Protein AF-A0A7K2Q1V3-F1 (afdb_monomer_lite)

pLDDT: mean 96.26, std 3.45, range [83.56, 98.88]

Radius of gyration: 15.58 Å; chains: 1; bounding box: 36×21×44 Å

Secondary structure (DSSP, 8-state):
-HHHHHHHTT---TT--GGGGG-SHHHHHHHHHHHHHHTT-HHHHHHHHHHHHHHS-GGGHHHHHHHHHHHHHHHHHTT-HHHHHHHHHHHHHHTTT---HHHHHHHHHHHHHHGGGTTSHHHHHHHHHHTT-

Structure (mmCIF, N/CA/C/O backbone):
data_AF-A0A7K2Q1V3-F1
#
_entry.id   AF-A0A7K2Q1V3-F1
#
loop_
_atom_site.group_PDB
_atom_site.id
_atom_site.type_symbol
_atom_site.label_atom_id
_atom_site.label_alt_id
_atom_site.label_comp_id
_atom_site.label_asym_id
_atom_site.label_entity_id
_atom_site.label_seq_id
_atom_site.pdbx_PDB_ins_code
_atom_site.Cartn_x
_atom_site.Cartn_y
_atom_site.Cartn_z
_atom_site.occupancy
_atom_site.B_iso_or_equiv
_atom_site.auth_seq_id
_atom_site.auth_comp_id
_atom_site.auth_asym_id
_atom_site.auth_atom_id
_atom_site.pdbx_PDB_model_num
ATOM 1 N N . LEU A 1 1 ? -3.970 0.158 -20.432 1.00 88.06 1 LEU A N 1
ATOM 2 C CA . LEU A 1 1 ? -2.908 -0.717 -19.882 1.00 88.06 1 LEU A CA 1
ATOM 3 C C . LEU A 1 1 ? -2.221 -1.580 -20.953 1.00 88.06 1 LEU A C 1
ATOM 5 O O . LEU A 1 1 ? -1.004 -1.657 -20.921 1.00 88.06 1 LEU A O 1
ATOM 9 N N . ALA A 1 2 ? -2.923 -2.126 -21.960 1.00 92.00 2 ALA A N 1
ATOM 10 C CA . ALA A 1 2 ? -2.339 -3.017 -22.988 1.00 92.00 2 ALA A CA 1
ATOM 11 C C . ALA A 1 2 ? -1.037 -2.530 -23.672 1.00 92.00 2 ALA A C 1
ATOM 13 O O . ALA A 1 2 ? -0.095 -3.304 -23.822 1.00 92.00 2 ALA A O 1
ATOM 14 N N . ARG A 1 3 ? -0.947 -1.244 -24.048 1.00 95.31 3 ARG A N 1
ATOM 15 C CA . ARG A 1 3 ? 0.281 -0.682 -24.641 1.00 95.31 3 ARG A CA 1
ATOM 16 C C . ARG A 1 3 ? 1.472 -0.728 -23.675 1.00 95.31 3 ARG A C 1
ATOM 18 O O . ARG A 1 3 ? 2.561 -1.072 -24.104 1.00 95.31 3 ARG A O 1
ATOM 25 N N . ALA A 1 4 ? 1.265 -0.420 -22.394 1.00 93.69 4 ALA A N 1
ATOM 26 C CA . ALA A 1 4 ? 2.332 -0.447 -21.389 1.00 93.69 4 ALA A CA 1
ATOM 27 C C . ALA A 1 4 ? 2.880 -1.870 -21.200 1.00 93.69 4 ALA A C 1
ATOM 29 O O . ALA A 1 4 ? 4.087 -2.070 -21.257 1.00 93.69 4 ALA A O 1
ATOM 30 N N . HIS A 1 5 ? 1.987 -2.860 -21.095 1.00 94.12 5 HIS A N 1
ATOM 31 C CA . HIS A 1 5 ? 2.352 -4.281 -21.037 1.00 94.12 5 HIS A CA 1
ATOM 32 C C . HIS A 1 5 ? 3.117 -4.745 -22.278 1.00 94.12 5 HIS A C 1
ATOM 34 O O . HIS A 1 5 ? 4.104 -5.464 -22.158 1.00 94.12 5 HIS A O 1
ATOM 40 N N . THR A 1 6 ? 2.697 -4.305 -23.468 1.00 96.19 6 THR A N 1
ATOM 41 C CA . THR A 1 6 ? 3.375 -4.648 -24.730 1.00 96.19 6 THR A CA 1
ATOM 42 C C . THR A 1 6 ? 4.800 -4.104 -24.764 1.00 96.19 6 THR A C 1
ATOM 44 O O . THR A 1 6 ? 5.713 -4.828 -25.144 1.00 96.19 6 THR A O 1
ATOM 47 N N . GLU A 1 7 ? 5.002 -2.846 -24.366 1.00 94.00 7 GLU A N 1
ATOM 48 C CA . GLU A 1 7 ? 6.340 -2.248 -24.341 1.00 94.00 7 GLU A CA 1
ATOM 49 C C . GLU A 1 7 ? 7.220 -2.869 -23.252 1.00 94.00 7 GLU A C 1
ATOM 51 O O . GLU A 1 7 ? 8.367 -3.200 -23.531 1.00 94.00 7 GLU A O 1
ATOM 56 N N . PHE A 1 8 ? 6.682 -3.124 -22.055 1.00 93.50 8 PHE A N 1
ATOM 57 C CA . PHE A 1 8 ? 7.423 -3.800 -20.986 1.00 93.50 8 PHE A CA 1
ATOM 58 C C . PHE A 1 8 ? 7.854 -5.222 -21.382 1.00 93.50 8 PHE A C 1
ATOM 60 O O . PHE A 1 8 ? 8.982 -5.632 -21.121 1.00 93.50 8 PHE A O 1
ATOM 67 N N . SER A 1 9 ? 6.993 -5.958 -22.094 1.00 94.38 9 SER A N 1
ATOM 68 C CA . SER A 1 9 ? 7.270 -7.333 -22.544 1.00 94.38 9 SER A CA 1
ATOM 69 C C . SER A 1 9 ? 8.425 -7.439 -23.546 1.00 94.38 9 SER A C 1
ATOM 71 O O . SER A 1 9 ? 8.902 -8.540 -23.807 1.00 94.38 9 SER A O 1
ATOM 73 N N . ARG A 1 10 ? 8.889 -6.319 -24.118 1.00 93.69 10 ARG A N 1
ATOM 74 C CA . ARG A 1 10 ? 10.084 -6.301 -24.978 1.00 93.69 10 ARG A CA 1
ATOM 75 C C . ARG A 1 10 ? 11.374 -6.548 -24.193 1.00 93.69 10 ARG A C 1
ATOM 77 O O . ARG A 1 10 ? 12.367 -6.930 -24.804 1.00 93.69 10 ARG A O 1
ATOM 84 N N . GLY A 1 11 ? 11.336 -6.393 -22.869 1.00 90.44 11 GLY A N 1
ATOM 85 C CA . GLY A 1 11 ? 12.468 -6.631 -21.983 1.00 90.44 11 GLY A CA 1
ATOM 86 C C . GLY A 1 11 ? 13.544 -5.549 -22.067 1.00 90.44 11 GLY A C 1
ATOM 87 O O . GLY A 1 11 ? 13.379 -4.528 -22.733 1.00 90.44 11 GLY A O 1
ATOM 88 N N . ALA A 1 12 ? 14.645 -5.790 -21.355 1.00 88.75 12 ALA A N 1
ATOM 89 C CA . ALA A 1 12 ? 15.769 -4.866 -21.290 1.00 88.75 12 ALA A CA 1
ATOM 90 C C . ALA A 1 12 ? 16.513 -4.766 -22.631 1.00 88.75 12 ALA A C 1
ATOM 92 O O . ALA A 1 12 ? 16.689 -5.759 -23.344 1.00 88.75 12 ALA A O 1
ATOM 93 N N . ALA A 1 13 ? 17.015 -3.574 -22.937 1.00 88.56 13 ALA A N 1
ATOM 94 C CA . ALA A 1 13 ? 17.897 -3.308 -24.063 1.00 88.56 13 ALA A CA 1
ATOM 95 C C . ALA A 1 13 ? 19.324 -3.007 -23.582 1.00 88.56 13 ALA A C 1
ATOM 97 O O . ALA A 1 13 ? 19.540 -2.433 -22.521 1.00 88.56 13 ALA A O 1
ATOM 98 N N . ALA A 1 14 ? 20.328 -3.316 -24.409 1.00 88.38 14 ALA A N 1
ATOM 99 C CA . ALA A 1 14 ? 21.733 -3.033 -24.086 1.00 88.38 14 ALA A CA 1
ATOM 100 C C . ALA A 1 14 ? 22.042 -1.531 -23.900 1.00 88.38 14 ALA A C 1
ATOM 102 O O . ALA A 1 14 ? 23.081 -1.181 -23.350 1.00 88.38 14 ALA A O 1
ATOM 103 N N . ALA A 1 15 ? 21.161 -0.654 -24.388 1.00 91.44 15 ALA A N 1
ATOM 104 C CA . ALA A 1 15 ? 21.266 0.793 -24.243 1.00 91.44 15 ALA A CA 1
ATOM 105 C C . ALA A 1 15 ? 20.477 1.341 -23.038 1.00 91.44 15 ALA A C 1
ATOM 107 O O . ALA A 1 15 ? 20.442 2.561 -22.857 1.00 91.44 15 ALA A O 1
ATOM 108 N N . ASP A 1 16 ? 19.833 0.481 -22.241 1.00 90.38 16 ASP A N 1
ATOM 109 C CA . ASP A 1 16 ? 19.094 0.930 -21.066 1.00 90.38 16 ASP A CA 1
ATOM 110 C C . ASP A 1 16 ? 20.063 1.525 -20.041 1.00 90.38 16 ASP A C 1
ATOM 112 O O . ASP A 1 16 ? 21.101 0.931 -19.729 1.00 90.38 16 ASP A O 1
ATOM 116 N N . PRO A 1 17 ? 19.760 2.716 -19.509 1.00 92.06 17 PRO A N 1
ATOM 117 C CA . PRO A 1 17 ? 20.632 3.343 -18.539 1.00 92.06 17 PRO A CA 1
ATOM 118 C C . PRO A 1 17 ? 20.555 2.604 -17.198 1.00 92.06 17 PRO A C 1
ATOM 120 O O . PRO A 1 17 ? 19.491 2.152 -16.786 1.00 92.06 17 PRO A O 1
ATOM 123 N N . GLU A 1 18 ? 21.667 2.553 -16.466 1.00 89.12 18 GLU A N 1
ATOM 124 C CA . GLU A 1 18 ? 21.775 1.828 -15.187 1.00 89.12 18 GLU A CA 1
ATOM 125 C C . GLU A 1 18 ? 20.689 2.218 -14.167 1.00 89.12 18 GLU A C 1
ATOM 127 O O . GLU A 1 18 ? 20.178 1.375 -13.424 1.00 89.12 18 GLU A O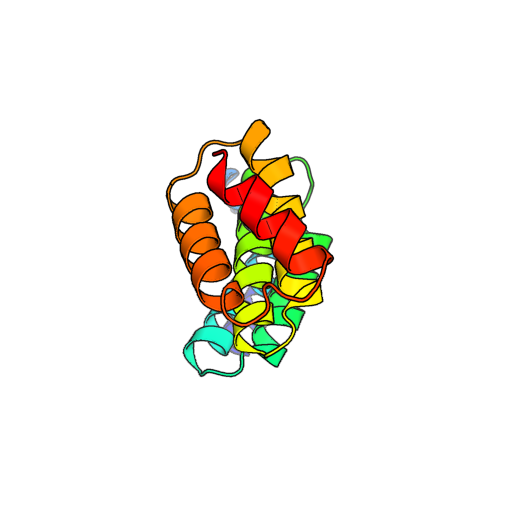 1
ATOM 132 N N . TRP A 1 19 ? 20.272 3.489 -14.169 1.00 87.50 19 TRP A N 1
ATOM 133 C CA . TRP A 1 19 ? 19.230 3.985 -13.272 1.00 87.50 19 TRP A CA 1
ATOM 134 C C . TRP A 1 19 ? 17.860 3.322 -13.495 1.00 87.50 19 TRP A C 1
ATOM 136 O O . TRP A 1 19 ? 17.025 3.408 -12.605 1.00 87.50 19 TRP A O 1
ATOM 146 N N . MET A 1 20 ? 17.616 2.647 -14.625 1.00 89.38 20 MET A N 1
ATOM 147 C CA . MET A 1 20 ? 16.372 1.907 -14.895 1.00 89.38 20 MET A CA 1
ATOM 148 C C . MET A 1 20 ? 16.303 0.537 -14.208 1.00 89.38 20 MET A C 1
ATOM 150 O O . MET A 1 20 ? 15.263 -0.110 -14.267 1.00 89.38 20 MET A O 1
ATOM 154 N N . SER A 1 21 ? 17.359 0.094 -13.523 1.00 85.19 21 SER A N 1
ATOM 155 C CA . SER A 1 21 ? 17.416 -1.223 -12.863 1.00 85.19 21 SER A CA 1
ATOM 156 C C . SER A 1 21 ? 16.321 -1.468 -11.813 1.00 85.19 21 SER A C 1
ATOM 158 O O . SER A 1 21 ? 15.980 -2.619 -11.554 1.00 85.19 21 SER A O 1
ATOM 160 N N . PHE A 1 22 ? 15.722 -0.416 -11.242 1.00 84.69 22 PHE A N 1
ATOM 161 C CA . PHE A 1 22 ? 14.574 -0.557 -10.334 1.00 84.69 22 PHE A CA 1
ATOM 162 C C . PHE A 1 22 ? 13.251 -0.854 -11.064 1.00 84.69 22 PHE A C 1
ATOM 164 O O . PHE A 1 22 ? 12.289 -1.302 -10.435 1.00 84.69 22 PHE A O 1
ATOM 171 N N . PHE A 1 23 ? 13.162 -0.545 -12.363 1.00 90.38 23 PHE A N 1
ATOM 172 C CA . PHE A 1 23 ? 11.932 -0.637 -13.145 1.00 90.38 23 PHE A CA 1
ATOM 173 C C . PHE A 1 23 ? 11.730 -2.076 -13.633 1.00 90.38 23 PHE A C 1
ATOM 175 O O . PHE A 1 23 ? 12.028 -2.431 -14.772 1.00 90.38 23 PHE A O 1
ATOM 182 N N . GLY A 1 24 ? 11.239 -2.920 -12.728 1.00 93.50 24 GLY A N 1
ATOM 183 C CA . GLY A 1 24 ? 10.861 -4.304 -13.001 1.00 93.50 24 GLY A CA 1
ATOM 184 C C . GLY A 1 24 ? 9.349 -4.523 -12.992 1.00 93.50 24 GLY A C 1
ATOM 185 O O . GLY A 1 24 ? 8.553 -3.582 -12.970 1.00 93.50 24 GLY A O 1
ATOM 186 N N . GLU A 1 25 ? 8.947 -5.793 -12.949 1.00 95.88 25 GLU A N 1
ATOM 187 C CA . GLU A 1 25 ? 7.532 -6.185 -12.900 1.00 95.88 25 GLU A CA 1
ATOM 188 C C . GLU A 1 25 ? 6.816 -5.576 -11.683 1.00 95.88 25 GLU A C 1
ATOM 190 O O . GLU A 1 25 ? 5.673 -5.144 -11.793 1.00 95.88 25 GLU A O 1
ATOM 195 N N . ALA A 1 26 ? 7.515 -5.433 -10.552 1.00 97.25 26 ALA A N 1
ATOM 196 C CA . ALA A 1 26 ? 6.975 -4.796 -9.355 1.00 97.25 26 ALA A CA 1
ATOM 197 C C . ALA A 1 26 ? 6.538 -3.333 -9.583 1.00 97.25 26 ALA A C 1
ATOM 199 O O . ALA A 1 26 ? 5.469 -2.930 -9.124 1.00 97.25 26 ALA A O 1
ATOM 200 N N . GLU A 1 27 ? 7.319 -2.539 -10.324 1.00 96.44 27 GLU A N 1
ATOM 201 C CA . GLU A 1 27 ? 6.956 -1.146 -10.627 1.00 96.44 27 GLU A CA 1
ATOM 202 C C . GLU A 1 27 ? 5.781 -1.083 -11.612 1.00 96.44 27 GLU A C 1
ATOM 204 O O . GLU A 1 27 ? 4.881 -0.259 -11.434 1.00 96.44 27 GLU A O 1
ATOM 209 N N . LEU A 1 28 ? 5.728 -1.982 -12.606 1.00 97.38 28 LEU A N 1
ATOM 210 C CA . LEU A 1 28 ? 4.580 -2.077 -13.514 1.00 97.38 28 LEU A CA 1
ATOM 211 C C . LEU A 1 28 ? 3.289 -2.416 -12.749 1.00 97.38 28 LEU A C 1
ATOM 213 O O . LEU A 1 28 ? 2.261 -1.776 -12.973 1.00 97.38 28 LEU A O 1
ATOM 217 N N . GLU A 1 29 ? 3.352 -3.367 -11.817 1.00 98.44 29 GLU A N 1
ATOM 218 C CA . GLU A 1 29 ? 2.232 -3.743 -10.948 1.00 98.44 29 GLU A CA 1
ATOM 219 C C . GLU A 1 29 ? 1.782 -2.573 -10.054 1.00 98.44 29 GLU A C 1
ATOM 221 O O . GLU A 1 29 ? 0.587 -2.297 -9.958 1.00 98.44 29 GLU A O 1
ATOM 226 N N . SER A 1 30 ? 2.706 -1.803 -9.463 1.00 98.12 30 SER A N 1
ATOM 227 C CA . SER A 1 30 ? 2.350 -0.592 -8.697 1.00 98.12 30 SER A CA 1
ATOM 228 C C . SER A 1 30 ? 1.676 0.471 -9.570 1.00 98.12 30 SER A C 1
ATOM 230 O O . SER A 1 30 ? 0.679 1.082 -9.170 1.00 98.12 30 SER A O 1
ATOM 232 N N . LEU A 1 31 ? 2.190 0.706 -10.781 1.00 97.81 31 LEU A N 1
ATOM 233 C CA . LEU A 1 31 ? 1.592 1.653 -11.724 1.00 97.81 31 LEU A CA 1
ATOM 234 C C . LEU A 1 31 ? 0.171 1.231 -12.108 1.00 97.81 31 LEU A C 1
ATOM 236 O O . LEU A 1 31 ? -0.738 2.065 -12.119 1.00 97.81 31 LEU A O 1
ATOM 240 N N . GLU A 1 32 ? -0.040 -0.057 -12.373 1.00 98.31 32 GLU A N 1
ATOM 241 C CA . GLU A 1 32 ? -1.364 -0.601 -12.657 1.00 98.31 32 GLU A CA 1
ATOM 242 C C . GLU A 1 32 ? -2.298 -0.500 -11.444 1.00 98.31 32 GLU A C 1
ATOM 244 O O . GLU A 1 32 ? -3.451 -0.087 -11.603 1.00 98.31 32 GLU A O 1
ATOM 249 N N . SER A 1 33 ? -1.795 -0.762 -10.232 1.00 98.62 33 SER A N 1
ATOM 250 C CA . SER A 1 33 ? -2.543 -0.538 -8.992 1.00 98.62 33 SER A CA 1
ATOM 251 C C . SER A 1 33 ? 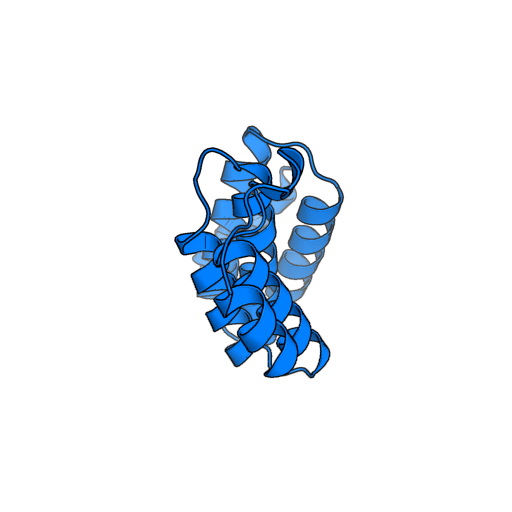-3.075 0.889 -8.910 1.00 98.62 33 SER A C 1
ATOM 253 O O . SER A 1 33 ? -4.277 1.107 -8.758 1.00 98.62 33 SER A O 1
ATOM 255 N N . ARG A 1 34 ? -2.198 1.879 -9.115 1.00 97.88 34 ARG A N 1
ATOM 256 C CA . ARG A 1 34 ? -2.569 3.299 -9.089 1.00 97.88 34 ARG A CA 1
ATOM 257 C C . ARG A 1 34 ? -3.597 3.661 -10.159 1.00 97.88 34 ARG A C 1
ATOM 259 O O . ARG A 1 34 ? -4.468 4.490 -9.896 1.00 97.88 34 ARG A O 1
ATOM 266 N N . CYS A 1 35 ? -3.543 3.043 -11.341 1.00 98.19 35 CYS A N 1
ATOM 267 C CA . CYS A 1 35 ? -4.583 3.217 -12.356 1.00 98.19 35 CYS A CA 1
ATOM 268 C C . CYS A 1 35 ? -5.944 2.698 -11.874 1.00 98.19 35 CYS A C 1
ATOM 270 O O . CYS A 1 35 ? -6.944 3.396 -12.033 1.00 98.19 35 CYS A O 1
ATOM 272 N N . TRP A 1 36 ? -5.999 1.511 -11.266 1.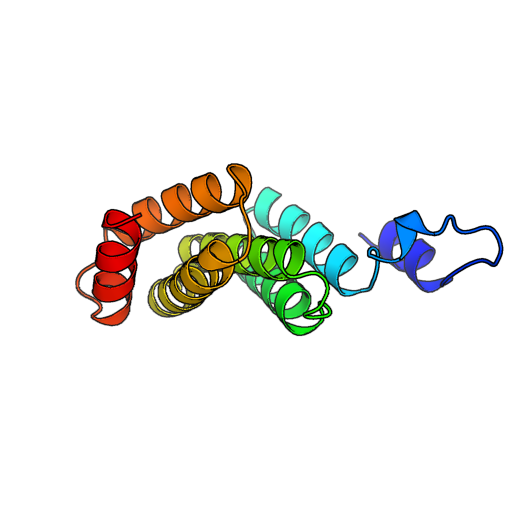00 98.56 36 TRP A N 1
ATOM 273 C CA . TRP A 1 36 ? -7.247 0.966 -10.724 1.00 98.56 36 TRP A CA 1
ATOM 274 C C . TRP A 1 36 ? -7.774 1.776 -9.539 1.00 98.56 36 TRP A C 1
ATOM 276 O O . TRP A 1 36 ? -8.972 2.058 -9.483 1.00 98.56 36 TRP A O 1
ATOM 286 N N . ALA A 1 37 ? -6.893 2.222 -8.643 1.00 98.12 37 ALA A N 1
ATOM 287 C CA . ALA A 1 37 ? -7.250 3.084 -7.521 1.00 98.12 37 ALA A CA 1
ATOM 288 C C . ALA A 1 37 ? -7.857 4.412 -8.001 1.00 98.12 37 ALA A C 1
ATOM 290 O O . ALA A 1 37 ? -8.871 4.858 -7.468 1.00 98.12 37 ALA A O 1
ATOM 291 N N . ALA A 1 38 ? -7.295 5.012 -9.058 1.00 97.94 38 ALA A N 1
ATOM 292 C CA . ALA A 1 38 ? -7.825 6.232 -9.669 1.00 97.94 38 ALA A CA 1
ATOM 293 C C . ALA A 1 38 ? -9.217 6.044 -10.306 1.00 97.94 38 ALA A C 1
ATOM 295 O O . ALA A 1 38 ? -9.968 7.009 -10.427 1.00 97.94 38 ALA A O 1
ATOM 296 N N . LEU A 1 39 ? -9.571 4.813 -10.689 1.00 98.19 39 LEU A N 1
ATOM 297 C CA . LEU A 1 39 ? -10.901 4.446 -11.188 1.00 98.19 39 LEU A CA 1
ATOM 298 C C . LEU A 1 39 ? -11.878 4.046 -10.067 1.00 98.19 39 LEU A C 1
ATOM 300 O O . LEU A 1 39 ? -13.031 3.739 -10.356 1.00 98.19 39 LEU A O 1
ATOM 304 N N . GLY A 1 40 ? -11.438 4.029 -8.803 1.00 98.00 40 GLY A N 1
ATOM 305 C CA . GLY A 1 40 ? -12.236 3.579 -7.657 1.00 98.00 40 GLY A CA 1
ATOM 306 C C . GLY A 1 40 ? -12.314 2.055 -7.495 1.00 98.00 40 GLY A C 1
ATOM 307 O O . GLY A 1 40 ? -12.979 1.559 -6.587 1.00 98.00 40 GLY A O 1
ATOM 308 N N . GLU A 1 41 ? -11.607 1.289 -8.328 1.00 98.56 41 GLU A N 1
ATOM 309 C CA . GLU A 1 41 ? -11.570 -0.177 -8.296 1.00 98.56 41 GLU A CA 1
ATOM 310 C C . GLU A 1 41 ? -10.556 -0.681 -7.250 1.00 98.56 41 GLU A C 1
ATOM 312 O O . GLU A 1 41 ? -9.621 -1.425 -7.557 1.00 98.56 41 GLU A O 1
ATOM 317 N N . HIS A 1 42 ? -10.733 -0.275 -5.990 1.00 98.50 42 HIS A N 1
ATOM 318 C CA . HIS A 1 42 ? -9.757 -0.485 -4.911 1.00 98.50 42 HIS A CA 1
ATOM 319 C C . HIS A 1 42 ? -9.450 -1.959 -4.621 1.00 98.50 42 HIS A C 1
ATOM 321 O O . HIS A 1 42 ? -8.314 -2.310 -4.326 1.00 98.50 42 HIS A O 1
ATOM 327 N N . ALA A 1 43 ? -10.421 -2.861 -4.787 1.00 98.50 43 ALA A N 1
ATOM 328 C CA . ALA A 1 43 ? -10.169 -4.296 -4.643 1.00 98.50 43 ALA A CA 1
ATOM 329 C C . ALA A 1 43 ? -9.253 -4.849 -5.752 1.00 98.50 43 ALA A C 1
ATOM 331 O O . ALA A 1 43 ? -8.547 -5.833 -5.535 1.00 98.50 43 ALA A O 1
ATOM 332 N N . ARG A 1 44 ? -9.267 -4.254 -6.955 1.00 98.50 44 ARG A N 1
ATOM 333 C CA . ARG A 1 44 ? -8.327 -4.608 -8.031 1.00 98.50 44 ARG A CA 1
ATOM 334 C C . ARG A 1 44 ? -6.965 -3.993 -7.764 1.00 98.50 44 ARG A C 1
ATOM 336 O O . ARG A 1 44 ? -5.973 -4.706 -7.860 1.00 98.50 44 ARG A O 1
ATOM 343 N N . ALA A 1 45 ? -6.948 -2.722 -7.371 1.00 98.75 45 ALA A N 1
ATOM 344 C CA . ALA A 1 45 ? -5.738 -2.014 -6.981 1.00 98.75 45 ALA A CA 1
ATOM 345 C C . ALA A 1 45 ? -4.973 -2.785 -5.892 1.00 98.75 45 ALA A C 1
ATOM 347 O O . ALA A 1 45 ? -3.847 -3.213 -6.119 1.00 98.75 45 ALA A O 1
ATOM 348 N N . ALA A 1 46 ? -5.644 -3.174 -4.803 1.00 98.75 46 ALA A N 1
ATOM 349 C CA . ALA A 1 46 ? -5.047 -3.972 -3.732 1.00 98.75 46 ALA A CA 1
ATOM 350 C C . ALA A 1 46 ? -4.379 -5.271 -4.225 1.00 98.75 46 ALA A C 1
ATOM 352 O O . ALA A 1 46 ? -3.327 -5.650 -3.715 1.00 98.75 46 ALA A O 1
ATOM 353 N N . ARG A 1 47 ? -4.931 -5.958 -5.238 1.00 98.69 47 ARG A N 1
ATOM 354 C CA . ARG A 1 47 ? -4.281 -7.159 -5.801 1.00 98.69 47 ARG A CA 1
ATOM 355 C C . ARG A 1 47 ? -2.972 -6.825 -6.515 1.00 98.69 47 ARG A C 1
ATOM 357 O O . ARG A 1 47 ? -1.988 -7.532 -6.317 1.00 98.69 47 ARG A O 1
ATOM 364 N N . HIS A 1 48 ? -2.957 -5.756 -7.303 1.00 98.75 48 HIS A N 1
ATOM 365 C CA . HIS A 1 48 ? -1.758 -5.295 -8.000 1.00 98.75 48 HIS A CA 1
ATOM 366 C C . HIS A 1 48 ? -0.713 -4.736 -7.021 1.00 98.75 48 HIS A C 1
ATOM 368 O O . HIS A 1 48 ? 0.446 -5.132 -7.079 1.00 98.75 48 HIS A O 1
ATOM 374 N N . ALA A 1 49 ? -1.109 -3.919 -6.038 1.00 98.75 49 ALA A N 1
ATOM 375 C CA . ALA A 1 49 ? -0.194 -3.423 -5.006 1.00 98.75 49 ALA A CA 1
ATOM 376 C C . ALA A 1 49 ? 0.393 -4.552 -4.139 1.00 98.75 49 ALA A C 1
ATOM 378 O O . ALA A 1 49 ? 1.570 -4.508 -3.784 1.00 98.75 49 ALA A O 1
ATOM 379 N N . ARG A 1 50 ? -0.394 -5.597 -3.832 1.00 98.69 50 ARG A N 1
ATOM 380 C CA . ARG A 1 50 ? 0.101 -6.817 -3.172 1.00 98.69 50 ARG A CA 1
ATOM 381 C C . ARG A 1 50 ? 1.182 -7.478 -4.015 1.00 98.69 50 ARG A C 1
ATOM 383 O O . ARG A 1 50 ? 2.268 -7.728 -3.505 1.00 98.69 50 ARG A O 1
ATOM 390 N N . ARG A 1 51 ? 0.898 -7.713 -5.298 1.00 98.50 51 ARG A N 1
ATOM 391 C CA . ARG A 1 51 ? 1.850 -8.335 -6.221 1.00 98.50 51 ARG A CA 1
ATOM 392 C C . ARG A 1 51 ? 3.122 -7.498 -6.369 1.00 98.50 51 ARG A C 1
ATOM 394 O O . ARG A 1 51 ? 4.208 -8.057 -6.310 1.00 98.50 51 ARG A O 1
ATOM 401 N N . ALA A 1 52 ? 2.998 -6.176 -6.465 1.00 98.56 52 ALA A N 1
ATOM 402 C CA . ALA A 1 52 ? 4.130 -5.255 -6.482 1.00 98.56 52 ALA A CA 1
ATOM 403 C C . ALA A 1 52 ? 4.997 -5.380 -5.219 1.00 98.56 52 ALA A C 1
ATOM 405 O O . ALA A 1 52 ? 6.214 -5.514 -5.315 1.00 98.56 52 ALA A O 1
ATOM 406 N N . ALA A 1 53 ? 4.378 -5.372 -4.035 1.00 97.62 53 ALA A N 1
ATOM 407 C CA . ALA A 1 53 ? 5.087 -5.491 -2.762 1.00 97.62 53 ALA A CA 1
ATOM 408 C C . ALA A 1 53 ? 5.769 -6.858 -2.576 1.00 97.62 53 ALA A C 1
ATOM 410 O O . ALA A 1 53 ? 6.830 -6.917 -1.960 1.00 97.62 53 ALA A O 1
ATOM 411 N N . ASP A 1 54 ? 5.173 -7.935 -3.096 1.00 97.06 54 ASP A N 1
ATOM 412 C CA . ASP A 1 54 ? 5.717 -9.294 -2.989 1.00 97.06 54 ASP A CA 1
ATOM 413 C C . ASP A 1 54 ? 6.825 -9.572 -4.027 1.00 97.06 54 ASP A C 1
ATOM 415 O O . ASP A 1 54 ? 7.735 -10.349 -3.751 1.00 97.06 54 ASP A O 1
ATOM 419 N N . LEU A 1 55 ? 6.766 -8.943 -5.210 1.00 97.38 55 LEU A N 1
ATOM 420 C CA . LEU A 1 55 ? 7.778 -9.082 -6.267 1.00 97.38 55 LEU A CA 1
ATOM 421 C C . LEU A 1 55 ? 9.014 -8.205 -6.053 1.00 97.38 55 LEU A C 1
ATOM 423 O O . LEU A 1 55 ? 10.067 -8.510 -6.613 1.00 97.38 55 LEU A O 1
ATOM 427 N N . GLN A 1 56 ? 8.884 -7.086 -5.335 1.00 96.81 56 GLN A N 1
ATOM 428 C CA . GLN A 1 56 ? 9.963 -6.108 -5.255 1.00 96.81 56 GLN A CA 1
ATOM 429 C C . GLN A 1 56 ? 11.169 -6.673 -4.501 1.00 96.81 56 GLN A C 1
ATOM 431 O O . GLN A 1 56 ? 11.031 -7.216 -3.404 1.00 96.81 56 GLN A O 1
ATOM 436 N N . ASP A 1 57 ? 12.358 -6.490 -5.076 1.00 93.44 57 ASP A N 1
ATOM 437 C CA . ASP A 1 57 ? 13.607 -6.891 -4.435 1.00 93.44 57 ASP A CA 1
ATOM 438 C C . ASP A 1 57 ? 13.752 -6.143 -3.092 1.00 93.44 57 ASP A C 1
ATOM 440 O O . ASP A 1 57 ? 13.694 -4.904 -3.078 1.00 93.44 57 ASP A O 1
ATOM 444 N N . PRO A 1 58 ? 13.952 -6.852 -1.962 1.00 91.75 58 PRO A N 1
ATOM 445 C CA . PRO A 1 58 ? 14.165 -6.238 -0.654 1.00 91.75 58 PRO A CA 1
ATOM 446 C C . PRO A 1 58 ? 15.302 -5.208 -0.614 1.00 91.75 58 PRO A C 1
ATOM 448 O O . PRO A 1 58 ? 15.271 -4.311 0.228 1.00 91.75 58 PRO A O 1
ATOM 451 N N . HIS A 1 59 ? 16.275 -5.288 -1.532 1.00 91.44 59 HIS A N 1
ATOM 452 C CA . HIS A 1 59 ? 17.316 -4.274 -1.701 1.00 91.44 59 HIS A CA 1
ATOM 453 C C . HIS A 1 59 ? 16.731 -2.871 -1.945 1.00 91.44 59 HIS A C 1
ATOM 455 O O . HIS A 1 59 ? 17.264 -1.875 -1.453 1.00 91.44 59 HIS A O 1
ATOM 461 N N . PHE A 1 60 ? 15.585 -2.771 -2.627 1.00 93.31 60 PHE A N 1
ATOM 462 C CA . PHE A 1 60 ? 14.846 -1.523 -2.819 1.00 93.31 60 PHE A CA 1
ATOM 463 C C . PHE A 1 60 ? 13.834 -1.287 -1.688 1.00 93.31 60 PHE A C 1
ATOM 465 O O . PHE A 1 60 ? 12.643 -1.076 -1.935 1.00 93.31 60 PHE A O 1
ATOM 472 N N . ALA A 1 61 ? 14.303 -1.264 -0.435 1.00 94.44 61 ALA A N 1
ATOM 473 C CA . ALA A 1 61 ? 13.468 -1.151 0.769 1.00 94.44 61 ALA A CA 1
ATOM 474 C C . ALA A 1 61 ? 12.435 -0.007 0.708 1.00 94.44 61 ALA A C 1
ATOM 476 O O . ALA A 1 61 ? 11.282 -0.163 1.116 1.00 94.44 61 ALA A O 1
ATOM 477 N N . ARG A 1 62 ? 12.804 1.140 0.120 1.00 96.44 62 ARG A N 1
ATOM 478 C CA . ARG A 1 62 ? 11.881 2.271 -0.066 1.00 96.44 62 ARG A CA 1
ATOM 479 C C . ARG A 1 62 ? 10.719 1.943 -1.009 1.00 96.44 62 ARG A C 1
ATOM 481 O O . ARG A 1 62 ? 9.605 2.397 -0.755 1.00 96.44 62 ARG A O 1
ATOM 488 N N . ASN A 1 63 ? 10.956 1.176 -2.069 1.00 96.75 63 ASN A N 1
ATOM 489 C CA . ASN A 1 63 ? 9.902 0.763 -2.995 1.00 96.75 63 ASN A CA 1
ATOM 490 C C . ASN A 1 63 ? 9.004 -0.299 -2.356 1.00 96.75 63 ASN A C 1
ATOM 492 O O . ASN A 1 63 ? 7.787 -0.192 -2.465 1.00 96.75 63 ASN A O 1
ATOM 496 N N . VAL A 1 64 ? 9.576 -1.249 -1.605 1.00 97.25 64 VAL A N 1
ATOM 497 C CA . VAL A 1 64 ? 8.792 -2.209 -0.805 1.00 97.25 64 VAL A CA 1
ATOM 498 C C . VAL A 1 64 ? 7.855 -1.462 0.151 1.00 97.25 64 VAL A C 1
ATOM 500 O O . VAL A 1 64 ? 6.658 -1.755 0.211 1.00 97.25 64 VAL A O 1
ATOM 503 N N . ALA A 1 65 ? 8.368 -0.449 0.855 1.00 98.00 65 ALA A N 1
ATOM 504 C CA . ALA A 1 65 ? 7.575 0.383 1.757 1.00 98.00 65 ALA A CA 1
ATOM 505 C C . ALA A 1 65 ? 6.481 1.167 1.018 1.00 98.00 65 ALA A C 1
ATOM 507 O O . ALA A 1 65 ? 5.345 1.230 1.491 1.00 98.00 65 ALA A O 1
ATOM 508 N N . LEU A 1 66 ? 6.798 1.727 -0.154 1.00 98.31 66 LEU A N 1
ATOM 509 C CA . LEU A 1 66 ? 5.837 2.453 -0.979 1.00 98.31 66 LEU A CA 1
ATOM 510 C C . LEU A 1 66 ? 4.692 1.544 -1.436 1.00 98.31 66 LEU A C 1
ATOM 512 O O . LEU A 1 66 ? 3.537 1.869 -1.178 1.00 98.31 66 LEU A O 1
ATOM 516 N N . TYR A 1 67 ? 4.987 0.399 -2.053 1.00 98.56 67 TYR A N 1
ATOM 517 C CA . TYR A 1 67 ? 3.956 -0.509 -2.565 1.00 98.56 67 TYR A CA 1
ATOM 518 C C . TYR A 1 67 ? 3.123 -1.123 -1.434 1.00 98.56 67 TYR A C 1
ATOM 520 O O . TYR A 1 67 ? 1.909 -1.272 -1.562 1.00 98.56 67 TYR A O 1
ATOM 528 N N . THR A 1 68 ? 3.743 -1.407 -0.283 1.00 98.69 68 THR A N 1
ATOM 529 C CA . THR A 1 68 ? 3.014 -1.877 0.906 1.00 98.69 68 THR 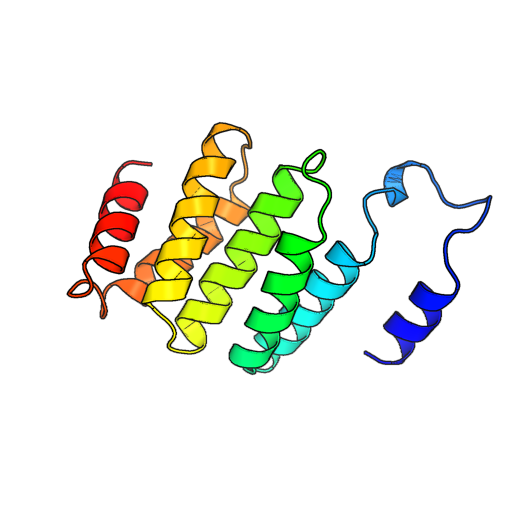A CA 1
ATOM 530 C C . THR A 1 68 ? 2.080 -0.792 1.463 1.00 98.69 68 THR A C 1
ATOM 532 O O . THR A 1 68 ? 1.000 -1.112 1.959 1.00 98.69 68 THR A O 1
ATOM 535 N N . ALA A 1 69 ? 2.442 0.491 1.351 1.00 98.69 69 ALA A N 1
ATOM 536 C CA . ALA A 1 69 ? 1.566 1.600 1.726 1.00 98.69 69 ALA A CA 1
ATOM 537 C C . ALA A 1 69 ? 0.427 1.824 0.723 1.00 98.69 69 ALA A C 1
ATOM 539 O O . ALA A 1 69 ? -0.690 2.110 1.150 1.00 98.69 69 ALA A O 1
ATOM 540 N N . GLU A 1 70 ? 0.680 1.666 -0.583 1.00 98.69 70 GLU A N 1
ATOM 541 C CA . GLU A 1 70 ? -0.369 1.698 -1.621 1.00 98.69 70 GLU A CA 1
ATOM 542 C C . GLU A 1 70 ? -1.407 0.607 -1.341 1.00 98.69 70 GLU A C 1
ATOM 544 O O . GLU A 1 70 ? -2.599 0.879 -1.236 1.00 98.69 70 GLU A O 1
ATOM 549 N N . LEU A 1 71 ? -0.929 -0.604 -1.067 1.00 98.88 71 LEU A N 1
ATOM 550 C CA . LEU A 1 71 ? -1.751 -1.737 -0.677 1.00 98.88 71 LEU A CA 1
ATOM 551 C C . LEU A 1 71 ? -2.581 -1.489 0.588 1.00 98.88 71 LEU A C 1
ATOM 553 O O . LEU A 1 71 ? -3.743 -1.887 0.639 1.00 98.88 71 LEU A O 1
ATOM 557 N N . ALA A 1 72 ? -2.004 -0.868 1.619 1.00 98.88 72 ALA A N 1
ATOM 558 C CA . ALA A 1 72 ? -2.728 -0.572 2.853 1.00 98.88 72 ALA A CA 1
ATOM 559 C C . ALA A 1 72 ? -3.891 0.412 2.613 1.00 98.88 72 ALA A C 1
ATOM 561 O O . ALA A 1 72 ? -4.992 0.179 3.118 1.00 98.88 72 ALA A O 1
ATOM 562 N N . ASP A 1 73 ? -3.673 1.459 1.808 1.00 98.75 73 ASP A N 1
ATOM 563 C CA . ASP A 1 73 ? -4.721 2.419 1.431 1.00 98.75 73 ASP A CA 1
ATOM 564 C C . ASP A 1 73 ? -5.807 1.747 0.576 1.00 98.75 73 ASP A C 1
ATOM 566 O O . ASP A 1 73 ? -6.998 1.870 0.876 1.00 98.75 73 ASP A O 1
ATOM 570 N N . ASP A 1 74 ? -5.414 0.961 -0.431 1.00 98.81 74 ASP A N 1
ATOM 571 C CA . ASP A 1 74 ? -6.355 0.257 -1.305 1.00 98.81 74 ASP A CA 1
ATOM 572 C C . ASP A 1 74 ? -7.202 -0.773 -0.540 1.00 98.81 74 ASP A C 1
ATOM 574 O O . ASP A 1 74 ? -8.415 -0.839 -0.740 1.00 98.81 74 ASP A O 1
ATOM 578 N N . LEU A 1 75 ? -6.615 -1.531 0.394 1.00 98.88 75 LEU A N 1
ATOM 579 C CA . LEU A 1 75 ? -7.357 -2.459 1.257 1.00 98.88 75 LEU A CA 1
ATOM 580 C C . LEU A 1 75 ? -8.344 -1.727 2.172 1.00 98.88 75 LEU A C 1
ATOM 582 O O . LEU A 1 75 ? -9.476 -2.185 2.343 1.00 98.88 75 LEU A O 1
ATOM 586 N N . ALA A 1 76 ? -7.948 -0.583 2.741 1.00 98.69 76 ALA A N 1
ATOM 587 C CA . ALA A 1 76 ? -8.837 0.210 3.585 1.00 98.69 76 ALA A CA 1
ATOM 588 C C . ALA A 1 76 ? -10.051 0.700 2.781 1.00 98.69 76 ALA A C 1
ATOM 590 O O . ALA A 1 76 ? -11.191 0.556 3.225 1.00 98.69 76 ALA A O 1
ATOM 591 N N . ARG A 1 77 ? -9.822 1.206 1.564 1.00 98.25 77 ARG A N 1
ATOM 592 C CA . ARG A 1 77 ? -10.882 1.675 0.657 1.00 98.25 77 ARG A CA 1
ATOM 593 C C . ARG A 1 77 ? -11.732 0.547 0.076 1.00 98.25 77 ARG A C 1
ATOM 595 O O . ARG A 1 77 ? -12.904 0.763 -0.215 1.00 98.25 77 ARG A O 1
ATOM 602 N N . ALA A 1 78 ? -11.170 -0.651 -0.064 1.00 98.31 78 ALA A N 1
ATOM 603 C CA . ALA A 1 78 ? -11.888 -1.851 -0.487 1.00 98.31 78 ALA A CA 1
ATOM 604 C C . ALA A 1 78 ? -12.721 -2.499 0.638 1.00 98.31 78 ALA A C 1
ATOM 606 O O . ALA A 1 78 ? -13.380 -3.508 0.396 1.00 98.31 78 ALA A O 1
ATOM 607 N N . GLY A 1 79 ? -12.706 -1.948 1.859 1.00 97.94 79 GLY A N 1
ATOM 608 C CA . GLY A 1 79 ? -13.470 -2.483 2.988 1.00 97.94 79 GLY A CA 1
ATOM 609 C C . GLY A 1 79 ? -12.827 -3.699 3.661 1.00 97.94 79 GLY A C 1
ATOM 610 O O . GLY A 1 79 ? -13.534 -4.481 4.295 1.00 97.94 79 GLY A O 1
ATOM 611 N N . ALA A 1 80 ? -11.502 -3.852 3.559 1.00 98.56 80 ALA A N 1
ATOM 612 C CA . ALA A 1 80 ? -10.717 -4.908 4.204 1.00 98.56 80 ALA A CA 1
ATOM 613 C C . ALA A 1 80 ? -9.848 -4.346 5.358 1.00 98.56 80 ALA A C 1
ATOM 615 O O . ALA A 1 80 ? -8.616 -4.345 5.272 1.00 98.56 80 ALA A O 1
ATOM 616 N N . PRO A 1 81 ? -10.453 -3.848 6.457 1.00 98.5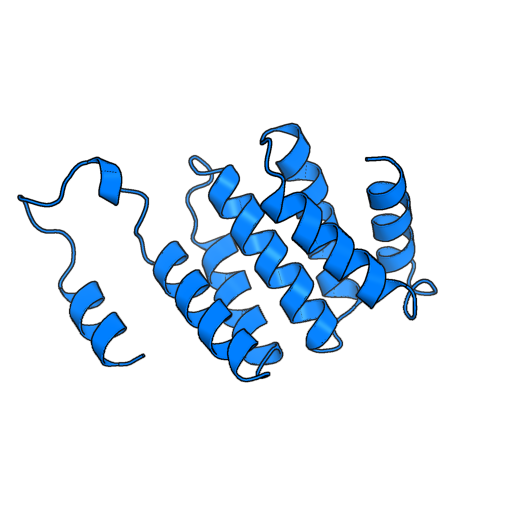6 81 PRO A N 1
ATOM 617 C CA . PRO A 1 81 ? -9.748 -3.065 7.475 1.00 98.56 81 PRO A CA 1
ATOM 618 C C . PRO A 1 81 ? -8.666 -3.845 8.232 1.00 98.56 81 PRO A C 1
ATOM 620 O O . PRO A 1 81 ? -7.621 -3.288 8.562 1.00 98.56 81 PRO A O 1
ATOM 623 N N . ASP A 1 82 ? -8.877 -5.138 8.481 1.00 98.69 82 ASP A N 1
ATOM 624 C CA . ASP A 1 82 ? -7.903 -5.978 9.184 1.00 98.69 82 ASP A CA 1
ATOM 625 C C . ASP A 1 82 ? -6.654 -6.244 8.340 1.00 98.69 82 ASP A C 1
ATOM 627 O O . ASP A 1 82 ? -5.537 -6.258 8.861 1.00 98.69 82 ASP A O 1
ATOM 631 N N . GLU A 1 83 ? -6.819 -6.454 7.036 1.00 98.69 83 GLU A N 1
ATOM 632 C CA . GLU A 1 83 ? -5.693 -6.628 6.118 1.00 98.69 83 GLU A CA 1
ATOM 633 C C . GLU A 1 83 ? -4.967 -5.302 5.877 1.00 98.69 83 GLU A C 1
ATOM 635 O O . GLU A 1 83 ? -3.735 -5.274 5.852 1.00 98.69 83 GLU A O 1
ATOM 640 N N . ALA A 1 84 ? -5.714 -4.198 5.785 1.00 98.81 84 ALA A N 1
ATOM 641 C CA . ALA A 1 84 ? -5.158 -2.853 5.696 1.00 98.81 84 ALA A CA 1
ATOM 642 C C . ALA A 1 84 ? -4.298 -2.514 6.922 1.00 98.81 84 ALA A C 1
ATOM 644 O O . ALA A 1 84 ? -3.167 -2.059 6.775 1.00 98.81 84 ALA A O 1
ATOM 645 N N . ALA A 1 85 ? -4.790 -2.800 8.132 1.00 98.88 85 ALA A N 1
ATOM 646 C CA . ALA A 1 85 ? -4.038 -2.605 9.371 1.00 98.88 85 ALA A CA 1
ATOM 647 C C . ALA A 1 85 ? -2.778 -3.480 9.436 1.00 98.88 85 ALA A C 1
ATOM 649 O O . ALA A 1 85 ? -1.734 -3.026 9.904 1.00 98.88 85 ALA A O 1
ATOM 650 N N . TRP A 1 86 ? -2.847 -4.722 8.945 1.00 98.69 86 TRP A N 1
ATOM 651 C CA . TRP A 1 86 ? -1.669 -5.585 8.851 1.00 98.69 86 TRP A CA 1
ATOM 652 C C . TRP A 1 86 ? -0.611 -5.005 7.903 1.00 98.69 86 TRP A C 1
ATOM 654 O O . TRP A 1 86 ? 0.557 -4.896 8.277 1.00 98.69 86 TRP A O 1
ATOM 664 N N . ALA A 1 87 ? -1.019 -4.589 6.700 1.00 98.75 87 ALA A N 1
ATOM 665 C CA . ALA A 1 87 ? -0.124 -3.963 5.730 1.00 98.75 87 ALA A CA 1
ATOM 666 C C . ALA A 1 87 ? 0.455 -2.647 6.273 1.00 98.75 87 ALA A C 1
ATOM 668 O O . ALA A 1 87 ? 1.664 -2.443 6.215 1.00 98.75 87 ALA A O 1
ATOM 669 N N . GLY A 1 88 ? -0.371 -1.800 6.893 1.00 98.56 88 GLY A N 1
ATOM 670 C CA . GLY A 1 88 ? 0.069 -0.563 7.536 1.00 98.56 88 GLY A CA 1
ATOM 671 C C . GLY A 1 88 ? 1.080 -0.798 8.663 1.00 98.56 88 GLY A C 1
ATOM 672 O O . GLY A 1 88 ? 2.054 -0.059 8.780 1.00 98.56 88 GLY A O 1
ATOM 673 N N . GLY A 1 89 ? 0.911 -1.865 9.449 1.00 98.50 89 GLY A N 1
ATOM 674 C CA . GLY A 1 89 ? 1.896 -2.287 10.447 1.00 98.50 89 GLY A CA 1
ATOM 675 C C . GLY A 1 89 ? 3.257 -2.619 9.830 1.00 98.50 89 GLY A C 1
ATOM 676 O O . GLY A 1 89 ? 4.273 -2.155 10.339 1.00 98.50 89 GLY A O 1
ATOM 677 N N . ARG A 1 90 ? 3.275 -3.336 8.697 1.00 98.00 90 ARG A N 1
ATOM 678 C CA . ARG A 1 90 ? 4.514 -3.610 7.947 1.00 98.00 90 ARG A CA 1
ATOM 679 C C . ARG A 1 90 ? 5.166 -2.336 7.412 1.00 98.00 90 ARG A C 1
ATOM 681 O O . ARG A 1 90 ? 6.387 -2.239 7.403 1.00 98.00 90 ARG A O 1
ATOM 688 N N . VAL A 1 91 ? 4.375 -1.352 6.977 1.00 98.19 91 VAL A N 1
ATOM 689 C CA . VAL A 1 91 ? 4.911 -0.049 6.547 1.00 98.19 91 VAL A CA 1
ATOM 690 C C . VAL A 1 91 ? 5.618 0.661 7.702 1.00 98.19 91 VAL A C 1
ATOM 692 O O . VAL A 1 91 ? 6.694 1.212 7.490 1.00 98.19 91 VAL A O 1
ATOM 695 N N . LEU A 1 92 ? 5.058 0.627 8.917 1.00 97.75 92 LEU A N 1
ATOM 696 C CA . LEU A 1 92 ? 5.714 1.197 10.101 1.00 97.75 92 LEU A CA 1
ATOM 697 C C . LEU A 1 92 ? 7.058 0.523 10.394 1.00 97.75 92 LEU A C 1
ATOM 699 O O . LEU A 1 92 ? 8.009 1.221 10.726 1.00 97.75 92 LEU A O 1
ATOM 703 N N . ASP A 1 93 ? 7.142 -0.802 10.241 1.00 96.50 93 ASP A N 1
ATOM 704 C CA . ASP A 1 93 ? 8.401 -1.537 10.413 1.00 96.50 93 ASP A CA 1
ATOM 705 C C . ASP A 1 93 ? 9.451 -1.066 9.390 1.00 96.50 93 ASP A C 1
ATOM 707 O O . ASP A 1 93 ? 10.572 -0.727 9.760 1.00 96.50 93 ASP A O 1
ATOM 711 N N . LEU A 1 94 ? 9.067 -0.934 8.116 1.00 95.56 94 LEU A N 1
ATOM 712 C CA . LEU A 1 94 ? 9.966 -0.489 7.043 1.00 95.56 94 LEU A CA 1
ATOM 713 C C . LEU A 1 94 ? 10.395 0.981 7.182 1.00 95.56 94 LEU A C 1
ATOM 715 O O . LEU A 1 94 ? 11.516 1.336 6.823 1.00 95.56 94 LEU A O 1
ATOM 719 N N . LEU A 1 95 ? 9.535 1.849 7.725 1.00 94.56 95 LEU A N 1
ATOM 720 C CA . LEU A 1 95 ? 9.862 3.259 7.980 1.00 94.56 95 LEU A CA 1
ATOM 721 C C . LEU A 1 95 ? 10.933 3.451 9.067 1.00 94.56 95 LEU A C 1
ATOM 723 O O . LEU A 1 95 ? 11.462 4.554 9.198 1.00 94.56 95 LEU A O 1
ATOM 727 N N . THR A 1 96 ? 11.295 2.402 9.814 1.00 92.25 96 THR A N 1
ATOM 728 C CA . THR A 1 96 ? 12.474 2.447 10.695 1.00 92.25 96 THR A CA 1
ATOM 729 C C . THR A 1 96 ? 13.789 2.481 9.905 1.00 92.25 96 THR A C 1
ATOM 731 O O . THR A 1 96 ? 14.786 3.000 10.403 1.00 92.25 96 THR A O 1
ATOM 734 N N . GLU A 1 97 ? 13.778 2.007 8.655 1.00 89.94 97 GLU A N 1
ATOM 735 C CA . GLU A 1 97 ? 14.951 1.913 7.780 1.00 89.94 97 GLU A CA 1
ATOM 736 C C . GLU A 1 97 ? 14.962 2.985 6.678 1.00 89.94 97 GLU A C 1
ATOM 738 O O . GLU A 1 97 ? 16.021 3.318 6.143 1.00 89.94 97 GLU A O 1
ATOM 743 N N . VAL A 1 98 ? 13.800 3.555 6.329 1.00 92.38 98 VAL A N 1
ATOM 744 C CA . VAL A 1 98 ? 13.673 4.527 5.230 1.00 92.38 98 VAL A CA 1
ATOM 745 C C . VAL A 1 98 ? 12.920 5.792 5.634 1.00 92.38 98 VAL A C 1
ATOM 747 O O . VAL A 1 98 ? 11.871 5.753 6.269 1.00 92.38 98 VAL A O 1
ATOM 750 N N . GLN A 1 99 ? 13.413 6.946 5.180 1.00 93.25 99 GLN A N 1
ATOM 751 C CA . GLN A 1 99 ? 12.765 8.241 5.395 1.00 93.25 99 GLN A CA 1
ATOM 752 C C . GLN A 1 99 ? 11.919 8.627 4.176 1.00 93.25 99 GLN A C 1
ATOM 754 O O . GLN A 1 99 ? 12.443 8.824 3.075 1.00 93.25 99 GLN A O 1
ATOM 759 N N . SER A 1 100 ? 10.595 8.737 4.343 1.00 96.56 100 SER A N 1
ATOM 760 C CA . SER A 1 100 ? 9.709 9.155 3.251 1.00 96.56 100 SER A CA 1
ATOM 761 C C . SER A 1 100 ? 8.418 9.835 3.712 1.00 96.56 100 SER A C 1
ATOM 763 O O . SER A 1 100 ? 7.464 9.184 4.135 1.00 96.56 100 SER A O 1
ATOM 765 N N . THR A 1 101 ? 8.330 11.148 3.485 1.00 96.56 101 THR A N 1
ATOM 766 C CA . THR A 1 101 ? 7.128 11.957 3.757 1.00 96.56 101 THR A CA 1
ATOM 767 C C . THR A 1 101 ? 5.899 11.483 2.978 1.00 96.56 101 THR A C 1
ATOM 769 O O . THR A 1 101 ? 4.778 11.540 3.482 1.00 96.56 101 THR A O 1
ATOM 772 N N . ARG A 1 102 ? 6.087 10.979 1.748 1.00 97.06 102 ARG A N 1
ATOM 773 C CA . ARG A 1 102 ? 4.988 10.429 0.936 1.00 97.06 102 ARG A CA 1
ATOM 774 C C . ARG A 1 102 ? 4.365 9.208 1.613 1.00 97.06 102 ARG A C 1
ATOM 776 O O . ARG A 1 102 ? 3.148 9.156 1.747 1.00 97.06 102 ARG A O 1
ATOM 783 N N . ILE A 1 103 ? 5.193 8.261 2.052 1.00 98.00 103 ILE A N 1
ATOM 784 C CA . ILE A 1 103 ? 4.731 7.021 2.690 1.00 98.00 103 ILE A CA 1
ATOM 785 C C . ILE A 1 103 ? 4.047 7.340 4.024 1.00 98.00 103 ILE A C 1
ATOM 787 O O . ILE A 1 103 ? 2.951 6.849 4.279 1.00 98.00 103 ILE A O 1
ATOM 791 N N . GLN A 1 104 ? 4.624 8.243 4.822 1.00 97.56 104 GLN A N 1
ATOM 792 C CA . GLN A 1 104 ? 3.998 8.739 6.054 1.00 97.56 104 GLN A CA 1
ATOM 793 C C . GLN A 1 104 ? 2.618 9.364 5.786 1.00 97.56 104 GLN A C 1
ATOM 795 O O . GLN A 1 104 ? 1.652 9.070 6.484 1.00 97.56 104 GLN A O 1
ATOM 800 N N . SER A 1 105 ? 2.490 10.173 4.729 1.00 97.88 105 SER A N 1
ATOM 801 C CA . SER A 1 105 ? 1.213 10.804 4.359 1.00 97.88 105 SER A CA 1
ATOM 802 C C . SER A 1 105 ? 0.149 9.782 3.947 1.00 97.88 105 SER A C 1
ATOM 804 O O . SER A 1 105 ? -1.019 9.919 4.319 1.00 97.88 105 SER A O 1
ATOM 806 N N . MET A 1 106 ? 0.541 8.747 3.200 1.00 98.06 106 MET A N 1
ATOM 807 C CA . MET A 1 106 ? -0.355 7.648 2.827 1.00 98.06 106 MET A CA 1
ATOM 808 C C . MET A 1 106 ? -0.812 6.859 4.052 1.00 98.06 106 MET A C 1
ATOM 810 O O . MET A 1 106 ? -1.995 6.537 4.184 1.00 98.06 106 MET A O 1
ATOM 814 N N . LEU A 1 107 ? 0.105 6.609 4.987 1.00 97.69 107 LEU A N 1
ATOM 815 C CA . LEU A 1 107 ? -0.203 5.891 6.212 1.00 97.69 107 LEU A CA 1
ATOM 816 C C . LEU A 1 107 ? -1.143 6.690 7.122 1.00 97.69 107 LEU A C 1
ATOM 818 O O . LEU A 1 107 ? -2.098 6.124 7.645 1.00 97.69 107 LEU A O 1
ATOM 822 N N . ALA A 1 108 ? -0.965 8.010 7.210 1.00 98.25 108 ALA A N 1
ATOM 823 C CA . ALA A 1 108 ? -1.904 8.892 7.898 1.00 98.25 108 ALA A CA 1
ATOM 824 C C . ALA A 1 108 ? -3.300 8.874 7.247 1.00 98.25 108 ALA A C 1
ATOM 826 O O . ALA A 1 108 ? -4.319 8.914 7.938 1.00 98.25 108 ALA A O 1
ATOM 827 N N . GLY A 1 109 ? -3.368 8.786 5.913 1.00 98.38 109 GLY A N 1
ATOM 828 C CA . GLY A 1 109 ? -4.614 8.551 5.177 1.00 98.38 109 GLY A CA 1
ATOM 829 C C . GLY A 1 109 ? -5.282 7.232 5.570 1.00 98.38 109 GLY A C 1
ATOM 830 O O . GLY A 1 109 ? -6.449 7.231 5.964 1.00 98.38 109 GLY A O 1
ATOM 831 N N . THR A 1 110 ? -4.510 6.146 5.552 1.00 98.56 110 THR A N 1
ATOM 832 C CA . THR A 1 110 ? -4.959 4.798 5.931 1.00 98.56 110 THR A CA 1
ATOM 833 C C . THR A 1 110 ? -5.450 4.765 7.380 1.00 98.56 110 THR A C 1
ATOM 835 O O . THR A 1 110 ? -6.550 4.295 7.652 1.00 98.56 110 THR A O 1
ATOM 838 N N . ALA A 1 111 ? -4.687 5.328 8.320 1.00 98.62 111 ALA A N 1
ATOM 839 C CA . ALA A 1 111 ? -5.058 5.396 9.730 1.00 98.62 111 ALA A CA 1
ATOM 840 C C . ALA A 1 111 ? -6.403 6.108 9.924 1.00 98.62 111 ALA A C 1
ATOM 842 O O . ALA A 1 111 ? -7.278 5.579 10.605 1.00 98.62 111 ALA A O 1
ATOM 843 N N . ARG A 1 112 ? -6.621 7.253 9.259 1.00 98.56 112 ARG A N 1
ATOM 844 C CA . ARG A 1 112 ? -7.916 7.955 9.293 1.00 98.56 112 ARG A CA 1
ATOM 845 C C . ARG A 1 112 ? -9.062 7.095 8.761 1.00 98.56 112 ARG A C 1
ATOM 847 O O . ARG A 1 112 ? -10.123 7.074 9.380 1.00 98.56 112 ARG A O 1
ATOM 854 N N . ALA A 1 113 ? -8.853 6.378 7.657 1.00 98.19 113 ALA A N 1
ATOM 855 C CA . ALA A 1 113 ? -9.862 5.486 7.085 1.00 98.19 113 ALA A CA 1
ATOM 856 C C . ALA A 1 113 ? -10.200 4.300 8.007 1.00 98.19 113 ALA A C 1
ATOM 858 O O . ALA A 1 113 ? -11.318 3.794 7.974 1.00 98.19 113 ALA A O 1
ATOM 859 N N . LEU A 1 114 ? -9.260 3.880 8.859 1.00 98.62 114 LEU A N 1
ATOM 860 C CA . LEU A 1 114 ? -9.430 2.743 9.761 1.00 98.62 114 LEU A CA 1
ATOM 861 C C . LEU A 1 114 ? -10.000 3.096 11.143 1.00 98.62 114 LEU A C 1
ATOM 863 O O . LEU A 1 114 ? -10.426 2.185 11.853 1.00 98.62 114 LEU A O 1
ATOM 867 N N . VAL A 1 115 ? -10.086 4.378 11.521 1.00 98.38 115 VAL A N 1
ATOM 868 C CA . VAL A 1 115 ? -10.691 4.808 12.803 1.00 98.38 115 VAL A CA 1
ATOM 869 C C . VAL A 1 115 ? -12.080 4.189 13.047 1.00 98.38 115 VAL A C 1
ATOM 871 O O . VAL A 1 115 ? -12.287 3.633 14.127 1.00 98.38 115 VAL A O 1
ATOM 874 N N . PRO A 1 116 ? -13.024 4.162 12.080 1.00 98.44 116 PRO A N 1
ATOM 875 C CA . PRO A 1 116 ? -14.332 3.527 12.284 1.00 98.44 116 PRO A CA 1
ATOM 876 C C . PRO A 1 116 ? -14.265 2.030 12.639 1.00 98.44 116 PRO A C 1
ATOM 878 O O . PRO A 1 116 ? -15.202 1.488 13.225 1.00 98.44 116 PRO A O 1
ATOM 881 N N . HIS A 1 117 ? -13.152 1.362 12.322 1.00 98.06 117 HIS A N 1
ATOM 882 C CA . HIS A 1 117 ? -12.924 -0.067 12.535 1.00 98.06 117 HIS A CA 1
ATOM 883 C C . HIS A 1 117 ? -12.079 -0.375 13.784 1.00 98.06 117 HIS A C 1
ATOM 885 O O . HIS A 1 117 ? -11.712 -1.528 14.004 1.00 98.06 117 HIS A O 1
ATOM 891 N N . GLN A 1 118 ? -11.815 0.612 14.650 1.00 96.94 118 GLN A N 1
ATOM 892 C CA . GLN A 1 118 ? -10.958 0.484 15.843 1.00 96.94 118 GLN A CA 1
ATOM 893 C C . GLN A 1 118 ? -11.384 -0.584 16.868 1.00 96.94 118 GLN A C 1
ATOM 895 O O . GLN A 1 118 ? -10.638 -0.874 17.796 1.00 96.94 118 GLN A O 1
ATOM 900 N N . ARG A 1 119 ? -12.587 -1.161 16.746 1.00 97.44 119 ARG A N 1
ATOM 901 C CA . ARG A 1 119 ? -13.016 -2.295 17.583 1.00 97.44 119 ARG A CA 1
ATOM 902 C C . ARG A 1 119 ? -12.326 -3.606 17.196 1.00 97.44 119 ARG A C 1
ATOM 904 O O . ARG A 1 119 ? -12.300 -4.522 18.012 1.00 97.44 119 ARG A O 1
ATOM 911 N N . SER A 1 120 ? -11.770 -3.704 15.986 1.00 98.38 120 SER A N 1
ATOM 912 C CA . SER A 1 120 ? -10.896 -4.817 15.617 1.00 98.38 120 SER A CA 1
ATOM 913 C C . SER A 1 120 ? -9.574 -4.711 16.388 1.00 98.38 120 SER A C 1
ATOM 915 O O . SER A 1 120 ? -8.922 -3.665 16.316 1.00 98.38 120 SER A O 1
ATOM 917 N N . PRO A 1 121 ? -9.123 -5.777 17.081 1.00 98.25 121 PRO A N 1
ATOM 918 C CA . PRO A 1 121 ? -7.854 -5.763 17.809 1.00 98.25 121 PRO A CA 1
ATOM 919 C C . PRO A 1 121 ? -6.655 -5.415 16.924 1.00 98.25 121 PRO A C 1
ATOM 921 O O . PRO A 1 121 ? -5.739 -4.715 17.353 1.00 98.25 121 PRO A O 1
ATOM 924 N N . ARG A 1 122 ? -6.666 -5.877 15.668 1.00 98.25 122 ARG A N 1
ATOM 925 C CA . ARG A 1 122 ? -5.576 -5.625 14.724 1.00 98.25 122 ARG A CA 1
ATOM 926 C C . ARG A 1 122 ? -5.551 -4.168 14.273 1.00 98.25 122 ARG A C 1
ATOM 928 O O . ARG A 1 122 ? -4.480 -3.567 14.230 1.00 98.25 122 ARG A O 1
ATOM 935 N N . VAL A 1 123 ? -6.722 -3.599 13.987 1.00 98.81 123 VAL A N 1
ATOM 936 C CA . VAL A 1 123 ? -6.849 -2.176 13.651 1.00 98.81 123 VAL A CA 1
ATOM 937 C C . VAL A 1 123 ? -6.426 -1.310 14.833 1.00 98.81 123 VAL A C 1
ATOM 939 O O . VAL A 1 123 ? -5.616 -0.406 14.654 1.00 98.81 123 VAL A O 1
ATOM 942 N N . ALA A 1 124 ? -6.902 -1.616 16.042 1.00 98.62 124 ALA A N 1
ATOM 943 C CA . ALA A 1 124 ? -6.513 -0.899 17.253 1.00 98.62 124 ALA A CA 1
ATOM 944 C C . ALA A 1 124 ? -4.990 -0.895 17.448 1.00 98.62 124 ALA A C 1
ATOM 946 O O . ALA A 1 124 ? -4.400 0.166 17.634 1.00 98.62 124 ALA A O 1
ATOM 947 N N . ALA A 1 125 ? -4.343 -2.059 17.326 1.00 98.50 125 ALA A N 1
ATOM 948 C CA . ALA A 1 125 ? -2.893 -2.176 17.455 1.00 98.50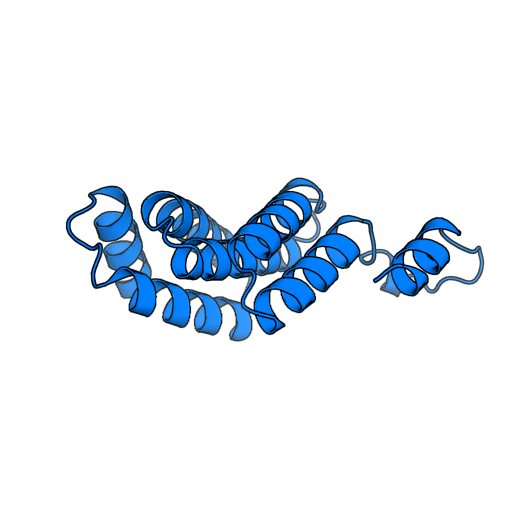 125 ALA A CA 1
ATOM 949 C C . ALA A 1 125 ? -2.141 -1.331 16.413 1.00 98.50 125 ALA A C 1
ATOM 951 O O . ALA A 1 125 ? -1.183 -0.639 16.759 1.00 98.50 125 ALA A O 1
ATOM 952 N N . PHE A 1 126 ? -2.583 -1.345 15.151 1.00 98.62 126 PHE A N 1
ATOM 953 C CA . PHE A 1 126 ? -2.006 -0.495 14.109 1.00 98.62 126 PHE A CA 1
ATOM 954 C C . PHE A 1 126 ? -2.167 0.998 14.431 1.00 98.62 126 PHE A C 1
ATOM 956 O O . PHE A 1 126 ? -1.185 1.735 14.379 1.00 98.62 126 PHE A O 1
ATOM 963 N N . LEU A 1 127 ? -3.369 1.438 14.817 1.00 98.75 127 LEU A N 1
ATOM 964 C CA . LEU A 1 127 ? -3.641 2.840 15.149 1.00 98.75 127 LEU A CA 1
ATOM 965 C C . LEU A 1 127 ? -2.808 3.322 16.346 1.00 98.75 127 LEU A C 1
ATOM 967 O O . LEU A 1 127 ? -2.264 4.423 16.300 1.00 98.75 127 LEU A O 1
ATOM 971 N N . THR A 1 128 ? -2.653 2.496 17.386 1.00 98.50 128 THR A N 1
ATOM 972 C CA . THR A 1 128 ? -1.785 2.807 18.533 1.00 98.50 128 THR A CA 1
ATOM 973 C C . THR A 1 128 ? -0.331 2.977 18.106 1.00 98.50 128 THR A C 1
ATOM 975 O O . THR A 1 128 ? 0.307 3.945 18.510 1.00 98.50 128 THR A O 1
ATOM 978 N N . ARG A 1 129 ? 0.192 2.074 17.266 1.00 97.88 129 ARG A N 1
ATOM 979 C CA . ARG A 1 129 ? 1.565 2.182 16.754 1.00 97.88 129 ARG A CA 1
ATOM 980 C C . ARG A 1 129 ? 1.751 3.422 15.876 1.00 97.88 129 ARG A C 1
ATOM 982 O O . ARG A 1 129 ? 2.749 4.113 16.025 1.00 97.88 129 ARG A O 1
ATOM 989 N N . HIS A 1 130 ? 0.790 3.721 15.002 1.00 97.81 130 HIS A N 1
ATOM 990 C CA . HIS A 1 130 ? 0.825 4.900 14.134 1.00 97.81 130 HIS A CA 1
ATOM 991 C C . HIS A 1 130 ? 0.790 6.217 14.924 1.00 97.81 130 HIS A C 1
ATOM 993 O O . HIS A 1 130 ? 1.388 7.196 14.507 1.00 97.81 130 HIS A O 1
ATOM 999 N N . ALA A 1 131 ? 0.095 6.268 16.062 1.00 96.50 131 ALA A N 1
ATOM 1000 C CA . ALA A 1 131 ? 0.048 7.469 16.897 1.00 96.50 131 ALA A CA 1
ATOM 1001 C C . ALA A 1 131 ? 1.362 7.759 17.650 1.00 96.50 131 ALA A C 1
ATOM 1003 O O . ALA A 1 131 ? 1.504 8.841 18.214 1.00 96.50 131 ALA A O 1
ATOM 1004 N N . ALA A 1 132 ? 2.291 6.800 17.699 1.00 92.44 132 ALA A N 1
ATOM 1005 C CA . ALA A 1 132 ? 3.573 6.930 18.389 1.00 92.44 132 ALA A CA 1
ATOM 1006 C C . ALA A 1 132 ? 4.727 7.388 17.476 1.00 92.44 132 ALA A C 1
ATOM 1008 O O . ALA A 1 132 ? 5.849 7.523 17.967 1.00 92.44 132 ALA A O 1
ATOM 1009 N N . VAL A 1 133 ? 4.466 7.591 16.177 1.00 83.56 133 VAL A N 1
ATOM 1010 C CA . VAL A 1 133 ? 5.450 8.013 15.163 1.00 83.56 133 VAL A CA 1
ATOM 1011 C C . VAL A 1 133 ? 5.170 9.406 14.617 1.00 83.56 133 VAL A C 1
ATOM 1013 O O . VAL A 1 133 ? 3.996 9.837 14.635 1.00 83.56 133 VAL A O 1
#

Sequence (133 aa):
LARAHTEFSRGAAAADPEWMSFFGEAELESLESRCWAALGEHARAARHARRAADLQDPHFARNVALYTAELADDLARAGAPDEAAWAGGRVLDLLTEVQSTRIQSMLAGTARALVPHQRSPRVAAFLTRHAAV

Foldseek 3Di:
DVVVVVVVVVDDDPPDDPVCVQVDQLVVLQVVLVVCVVVLVLVSSLVSLVVSLVPGDCVPLVSNLVSLLSNLLSCLSVVNLLVSLVSLVVSLVSCVVDDDPVSLVSSVNSLVSNVVVCVPPSNVVSNVSNVVD